Protein AF-A0A0F9JG04-F1 (afdb_monomer)

Radius of gyration: 13.42 Å; Cα contacts (8 Å, |Δi|>4): 116; chains: 1; bounding box: 28×27×39 Å

Structure (mmCIF, N/CA/C/O backbone):
data_AF-A0A0F9JG04-F1
#
_entry.id   AF-A0A0F9JG04-F1
#
loop_
_atom_site.group_PDB
_atom_site.id
_atom_site.type_symbol
_atom_site.label_atom_id
_atom_site.label_alt_id
_atom_site.label_comp_id
_atom_site.label_asym_id
_atom_site.label_entity_id
_atom_site.label_seq_id
_atom_site.pdbx_PDB_ins_code
_atom_site.Cartn_x
_atom_site.Cartn_y
_atom_site.Cartn_z
_atom_site.occupancy
_atom_site.B_iso_or_equiv
_atom_site.auth_seq_id
_atom_site.auth_comp_id
_atom_site.auth_asym_id
_atom_site.auth_atom_id
_atom_site.pdbx_PDB_model_num
ATOM 1 N N . MET A 1 1 ? -1.079 14.651 13.541 1.00 60.00 1 MET A N 1
ATOM 2 C CA . MET A 1 1 ? -1.497 13.424 12.837 1.00 60.00 1 MET A CA 1
ATOM 3 C C . MET A 1 1 ? -2.865 13.043 13.368 1.00 60.00 1 MET A C 1
ATOM 5 O O . MET A 1 1 ? -2.949 12.715 14.549 1.00 60.00 1 MET A O 1
ATOM 9 N N . ASN A 1 2 ? -3.902 13.223 12.545 1.00 76.94 2 ASN A N 1
ATOM 10 C CA . ASN A 1 2 ? -5.308 13.008 12.905 1.00 76.94 2 ASN A CA 1
ATOM 11 C C . ASN A 1 2 ? -5.533 11.543 13.316 1.00 76.94 2 ASN A C 1
ATOM 13 O O . ASN A 1 2 ? -4.937 10.654 12.705 1.00 76.94 2 ASN A O 1
ATOM 17 N N . ASP A 1 3 ? -6.343 11.278 14.342 1.00 80.94 3 ASP A N 1
ATOM 18 C CA . ASP A 1 3 ? -6.574 9.898 14.797 1.00 80.94 3 ASP A CA 1
ATOM 19 C C . ASP A 1 3 ? -7.298 9.066 13.724 1.00 80.94 3 ASP A C 1
ATOM 21 O O . ASP A 1 3 ? -6.898 7.933 13.474 1.00 80.94 3 ASP A O 1
ATOM 25 N N . GLU A 1 4 ? -8.192 9.680 12.947 1.00 82.25 4 GLU A N 1
ATOM 26 C CA . GLU A 1 4 ? -8.836 9.059 11.778 1.00 82.25 4 GLU A CA 1
ATOM 27 C C . GLU A 1 4 ? -7.831 8.642 10.687 1.00 82.25 4 GLU A C 1
ATOM 29 O O . GLU A 1 4 ? -7.946 7.570 10.094 1.00 82.25 4 GLU A O 1
ATOM 34 N N . LEU A 1 5 ? -6.790 9.453 10.452 1.00 83.56 5 LEU A N 1
ATOM 35 C CA . LEU A 1 5 ? -5.725 9.120 9.501 1.00 83.56 5 LEU A CA 1
ATOM 36 C C . LEU A 1 5 ? -4.888 7.938 10.002 1.00 83.56 5 LEU A C 1
ATOM 38 O O . LEU A 1 5 ? -4.532 7.059 9.219 1.00 83.56 5 LEU A O 1
ATOM 42 N N . LYS A 1 6 ? -4.595 7.877 11.307 1.00 84.75 6 LYS A N 1
ATOM 43 C CA . LYS A 1 6 ? -3.898 6.724 11.895 1.00 84.75 6 LYS A CA 1
ATOM 44 C C . LYS A 1 6 ? -4.721 5.450 11.753 1.00 84.75 6 LYS A C 1
ATOM 46 O O . LYS A 1 6 ? -4.155 4.419 11.406 1.00 84.75 6 LYS A O 1
ATOM 51 N N . GLU A 1 7 ? -6.027 5.520 11.999 1.00 85.19 7 GLU A N 1
ATOM 52 C CA . GLU A 1 7 ? -6.930 4.379 11.836 1.00 85.19 7 GLU A CA 1
ATOM 53 C C . GLU A 1 7 ? -6.974 3.912 10.379 1.00 85.19 7 GLU A C 1
ATOM 55 O O . GLU A 1 7 ? -6.788 2.726 10.114 1.00 85.19 7 GLU A O 1
ATOM 60 N N . ALA A 1 8 ? -7.103 4.836 9.422 1.00 84.12 8 ALA A N 1
ATOM 61 C CA . ALA A 1 8 ? -7.088 4.512 7.997 1.00 84.12 8 ALA A CA 1
ATOM 62 C C . ALA A 1 8 ? -5.749 3.891 7.550 1.00 84.12 8 ALA A C 1
ATOM 64 O O . ALA A 1 8 ? -5.720 2.892 6.822 1.00 84.12 8 ALA A O 1
ATOM 65 N N . LEU A 1 9 ? -4.617 4.430 8.017 1.00 86.00 9 LEU A N 1
ATOM 66 C CA . LEU A 1 9 ? -3.285 3.886 7.732 1.00 86.00 9 LEU A CA 1
ATOM 67 C C . LEU A 1 9 ? -3.014 2.544 8.439 1.00 86.00 9 LEU A C 1
ATOM 69 O O . LEU A 1 9 ? -2.196 1.754 7.959 1.00 86.00 9 LEU A O 1
ATOM 73 N N . ALA A 1 10 ? -3.720 2.241 9.528 1.00 87.25 10 ALA A N 1
ATOM 74 C CA . ALA A 1 10 ? -3.627 0.956 10.215 1.00 87.25 10 ALA A CA 1
ATOM 75 C C . ALA A 1 10 ? -4.390 -0.174 9.500 1.00 87.25 10 ALA A C 1
ATOM 77 O O . ALA A 1 10 ? -4.151 -1.343 9.802 1.00 87.25 10 ALA A O 1
ATOM 78 N N . ILE A 1 11 ? -5.272 0.136 8.539 1.00 85.56 11 ILE A N 1
ATOM 79 C CA . ILE A 1 11 ? -6.001 -0.886 7.775 1.00 85.56 11 ILE A CA 1
ATOM 80 C C . ILE A 1 11 ? -5.006 -1.706 6.923 1.00 85.56 11 ILE A C 1
ATOM 82 O O . ILE A 1 11 ? -4.296 -1.133 6.086 1.00 85.56 11 ILE A O 1
ATOM 86 N N . PRO A 1 12 ? -4.941 -3.042 7.097 1.00 87.00 12 PRO A N 1
ATOM 87 C CA . PRO A 1 12 ? -3.971 -3.901 6.425 1.00 87.00 12 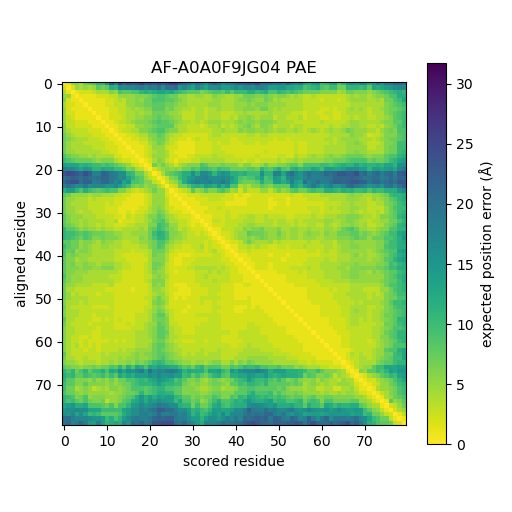PRO A CA 1
ATOM 88 C C . PRO A 1 12 ? -4.454 -4.303 5.023 1.00 87.00 12 PRO A C 1
ATOM 90 O O . PRO A 1 12 ? -4.803 -5.456 4.780 1.00 87.00 12 PRO A O 1
ATOM 93 N N . TYR A 1 13 ? -4.492 -3.345 4.097 1.00 87.50 13 TYR A N 1
ATOM 94 C CA . TYR A 1 13 ? -4.853 -3.610 2.702 1.00 87.50 13 TYR A CA 1
ATOM 95 C C . TYR A 1 13 ? -3.891 -4.585 2.024 1.00 87.50 13 TYR A C 1
ATOM 97 O O . TYR A 1 13 ? -2.669 -4.489 2.182 1.00 87.50 13 TYR A O 1
ATOM 105 N N . SER A 1 14 ? -4.438 -5.480 1.203 1.00 89.69 14 SER A N 1
ATOM 106 C CA . SER A 1 14 ? -3.634 -6.377 0.383 1.00 89.69 14 SER A CA 1
ATOM 107 C C . SER A 1 14 ? -3.055 -5.596 -0.789 1.00 89.69 14 SER A C 1
ATOM 109 O O . SER A 1 14 ? -3.790 -5.086 -1.637 1.00 89.69 14 SER A O 1
ATOM 111 N N . ILE A 1 15 ? -1.729 -5.531 -0.876 1.00 91.38 15 ILE A N 1
ATOM 112 C CA . ILE A 1 15 ? -1.070 -4.915 -2.025 1.00 91.38 15 ILE A CA 1
ATOM 113 C C . ILE A 1 15 ? -0.905 -5.949 -3.129 1.00 91.38 15 ILE A C 1
ATOM 115 O O . ILE A 1 15 ? -0.289 -6.997 -2.930 1.00 91.38 15 ILE A O 1
ATOM 119 N N . GLN A 1 16 ? -1.434 -5.634 -4.306 1.00 92.25 16 GLN A N 1
ATOM 120 C CA . GLN A 1 16 ? -1.197 -6.400 -5.517 1.00 92.25 16 GLN A CA 1
ATOM 121 C C . GLN A 1 16 ? -0.2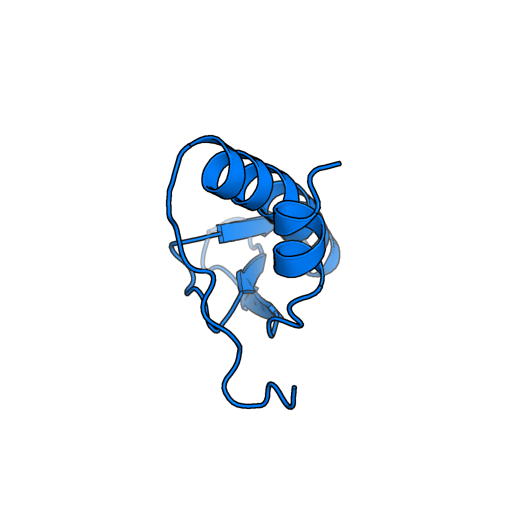42 -5.621 -6.415 1.00 92.25 16 GLN A C 1
ATOM 123 O O . GLN A 1 16 ? -0.469 -4.445 -6.686 1.00 92.25 16 GLN A O 1
ATOM 128 N N . ILE A 1 17 ? 0.810 -6.292 -6.889 1.00 93.31 17 ILE A N 1
ATOM 129 C CA . ILE A 1 17 ? 1.734 -5.740 -7.881 1.00 93.31 17 ILE A CA 1
ATOM 130 C C . ILE A 1 17 ? 1.569 -6.520 -9.177 1.00 93.31 17 ILE A C 1
ATOM 132 O O . ILE A 1 17 ? 1.438 -7.745 -9.169 1.00 93.31 17 ILE A O 1
ATOM 136 N N . SER A 1 18 ? 1.506 -5.824 -10.303 1.00 90.81 18 SER A N 1
ATOM 137 C CA . SER A 1 18 ? 1.340 -6.441 -11.617 1.00 90.81 18 SER A CA 1
ATOM 138 C C . SER A 1 18 ? 2.241 -5.759 -12.647 1.00 90.81 18 SER A C 1
ATOM 140 O O . SER A 1 18 ? 2.495 -4.563 -12.532 1.00 90.81 18 SER A O 1
ATOM 142 N N . PRO A 1 19 ? 2.767 -6.497 -13.636 1.00 90.56 19 PRO A N 1
ATOM 143 C CA . PRO A 1 19 ? 3.523 -5.888 -14.719 1.00 90.56 19 PRO A CA 1
ATOM 144 C C . PRO A 1 19 ? 2.585 -5.086 -15.625 1.00 90.56 19 PRO A C 1
ATOM 146 O O . PRO A 1 19 ? 1.480 -5.540 -15.946 1.00 90.56 19 PRO A O 1
ATOM 149 N N . VAL A 1 20 ? 3.031 -3.912 -16.058 1.00 85.75 20 VAL A N 1
ATOM 150 C CA . VAL A 1 20 ? 2.318 -3.077 -17.029 1.00 85.75 20 VAL A CA 1
ATOM 151 C C . VAL A 1 20 ? 2.845 -3.412 -18.424 1.00 85.75 20 VAL A C 1
ATOM 153 O O . VAL A 1 20 ? 4.045 -3.580 -18.622 1.00 85.75 20 VAL A O 1
ATOM 156 N N . ARG A 1 21 ? 1.949 -3.563 -19.405 1.00 71.12 21 ARG A N 1
ATOM 157 C CA . ARG A 1 21 ? 2.318 -3.842 -20.806 1.00 71.12 21 ARG A CA 1
ATOM 158 C C . ARG A 1 21 ? 2.681 -2.555 -21.560 1.00 71.12 21 ARG A C 1
ATOM 160 O O . ARG A 1 21 ? 2.159 -2.335 -22.649 1.00 71.12 21 ARG A O 1
ATOM 167 N N . GLU A 1 22 ? 3.498 -1.690 -20.973 1.00 66.00 22 GLU A N 1
ATOM 168 C CA . GLU A 1 22 ? 4.040 -0.529 -21.693 1.00 66.00 22 GLU A CA 1
ATOM 169 C C . GLU A 1 22 ? 5.368 -0.892 -22.373 1.00 66.00 22 GLU A C 1
ATOM 171 O O . GLU A 1 22 ? 6.034 -1.847 -21.967 1.00 66.00 22 GLU A O 1
ATOM 176 N N . GLU A 1 23 ? 5.710 -0.180 -23.452 1.00 58.12 23 GLU A N 1
ATOM 177 C CA . GLU A 1 23 ? 6.880 -0.466 -24.304 1.00 58.12 23 GLU A CA 1
ATOM 178 C C . GLU A 1 23 ? 8.217 -0.433 -23.540 1.00 58.12 23 GLU A C 1
ATOM 180 O O . GLU A 1 23 ? 9.142 -1.149 -23.920 1.00 58.12 23 GLU A O 1
ATOM 185 N N . ASP A 1 24 ? 8.291 0.309 -22.434 1.00 59.84 24 ASP A N 1
ATOM 186 C CA . ASP A 1 24 ? 9.482 0.441 -21.585 1.00 59.84 24 ASP A CA 1
ATOM 187 C C . ASP A 1 24 ? 9.562 -0.597 -20.444 1.00 59.84 24 ASP A C 1
ATOM 189 O O . ASP A 1 24 ? 10.567 -0.685 -19.739 1.00 59.84 24 ASP A O 1
ATOM 193 N N . GLY A 1 25 ? 8.543 -1.452 -20.288 1.00 66.31 25 GLY A N 1
ATOM 194 C CA . GLY A 1 25 ? 8.395 -2.279 -19.090 1.00 66.31 25 GLY A CA 1
ATOM 195 C C . GLY A 1 25 ? 7.972 -1.448 -17.873 1.00 66.31 25 GLY A C 1
ATOM 196 O O . GLY A 1 25 ? 7.926 -0.225 -17.910 1.00 66.31 25 GLY A O 1
ATOM 197 N N . GLY A 1 26 ? 7.564 -2.118 -16.797 1.00 85.88 26 GLY A N 1
ATOM 198 C CA . GLY A 1 26 ? 7.163 -1.438 -15.567 1.00 85.88 26 GLY A CA 1
ATOM 199 C C . GLY A 1 26 ? 6.233 -2.272 -14.701 1.00 85.88 26 GLY A C 1
ATOM 200 O O . GLY A 1 26 ? 5.678 -3.293 -15.123 1.00 85.88 26 GLY A O 1
ATOM 201 N N . PHE A 1 27 ? 6.047 -1.815 -13.471 1.00 92.12 27 PHE A N 1
ATOM 202 C CA . PHE A 1 27 ? 5.185 -2.418 -12.472 1.00 92.12 27 PHE A CA 1
ATOM 203 C C . PHE A 1 27 ? 4.223 -1.386 -11.915 1.00 92.12 27 PHE A C 1
ATOM 205 O O . PHE A 1 27 ? 4.557 -0.221 -11.717 1.00 92.12 27 PHE A O 1
ATOM 212 N N . VAL A 1 28 ? 3.027 -1.858 -11.603 1.00 91.94 28 VAL A N 1
ATOM 213 C CA . VAL A 1 28 ? 2.011 -1.098 -10.891 1.00 91.94 28 VAL A CA 1
ATOM 214 C C . VAL A 1 28 ? 1.652 -1.830 -9.611 1.00 91.94 28 VAL A C 1
ATOM 216 O O . VAL A 1 28 ? 1.381 -3.032 -9.624 1.00 91.94 28 VAL A O 1
ATOM 219 N N . ALA A 1 29 ? 1.654 -1.113 -8.500 1.00 93.75 29 ALA A N 1
ATOM 220 C CA . ALA A 1 29 ? 1.197 -1.588 -7.210 1.00 93.75 29 ALA A CA 1
ATOM 221 C C . ALA A 1 29 ? -0.106 -0.874 -6.854 1.00 93.75 29 ALA A C 1
ATOM 223 O O . ALA A 1 29 ? -0.203 0.341 -6.999 1.00 93.75 29 ALA A O 1
ATOM 224 N N . PHE A 1 30 ? -1.102 -1.601 -6.362 1.00 92.44 30 PHE A N 1
ATOM 225 C CA . PHE A 1 30 ? -2.369 -1.021 -5.916 1.00 92.44 30 PHE A CA 1
ATOM 226 C C . PHE A 1 30 ? -2.955 -1.801 -4.737 1.00 92.44 30 PHE A C 1
ATOM 228 O O . PHE A 1 30 ? -2.627 -2.969 -4.511 1.00 92.44 30 PHE A O 1
ATOM 235 N N . MET A 1 31 ? -3.834 -1.146 -3.977 1.00 91.38 31 MET A N 1
ATOM 236 C CA . MET A 1 31 ? -4.583 -1.771 -2.882 1.00 91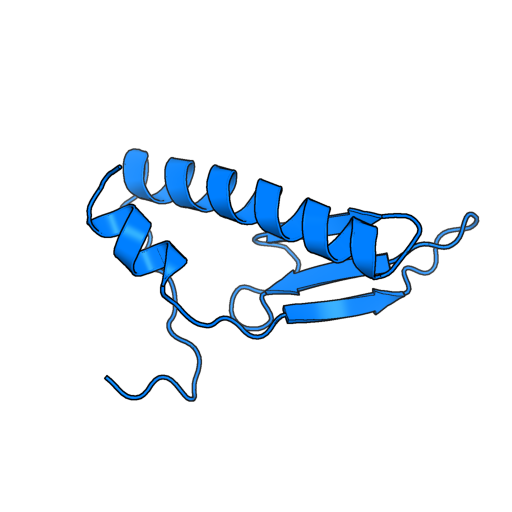.38 31 MET A CA 1
ATOM 237 C C . MET A 1 31 ? -5.777 -2.536 -3.458 1.00 91.38 31 MET A C 1
ATOM 239 O O . MET A 1 31 ? -6.678 -1.939 -4.050 1.00 91.38 31 MET A O 1
ATOM 243 N N . LYS A 1 32 ? -5.785 -3.863 -3.310 1.00 88.00 32 LYS A N 1
ATOM 244 C CA . LYS A 1 32 ? -6.748 -4.758 -3.969 1.00 88.00 32 LYS A CA 1
ATOM 245 C C . LYS A 1 32 ? -8.195 -4.430 -3.605 1.00 88.00 32 LYS A C 1
ATOM 247 O O . LYS A 1 32 ? -9.063 -4.465 -4.470 1.00 88.00 32 LYS A O 1
ATOM 252 N N . GLU A 1 33 ? -8.439 -4.106 -2.343 1.00 87.00 33 GLU A N 1
ATOM 253 C CA . GLU A 1 33 ? -9.776 -3.857 -1.805 1.00 87.00 33 GLU A CA 1
ATOM 254 C C . GLU A 1 33 ? -10.327 -2.478 -2.193 1.00 87.00 33 GLU A C 1
ATOM 256 O O . GLU A 1 33 ? -11.539 -2.293 -2.253 1.00 87.00 33 GLU A O 1
ATOM 261 N N . LEU A 1 34 ? -9.446 -1.526 -2.508 1.00 84.25 34 LEU A N 1
ATOM 262 C CA . LEU A 1 34 ? -9.814 -0.192 -3.000 1.00 84.25 34 LEU A CA 1
ATOM 263 C C . LEU A 1 34 ? -9.898 -0.139 -4.530 1.00 84.25 34 LEU A C 1
ATOM 265 O O . LEU A 1 34 ? -10.567 0.722 -5.097 1.00 84.25 34 LEU A O 1
ATOM 269 N N . GLY A 1 35 ? -9.240 -1.086 -5.195 1.00 81.94 35 GLY A N 1
ATOM 270 C CA . GLY A 1 35 ? -9.154 -1.166 -6.640 1.00 81.94 35 GLY A CA 1
ATOM 271 C C . GLY A 1 35 ? -8.044 -0.289 -7.219 1.00 81.94 35 GLY A C 1
ATOM 272 O O . GLY A 1 35 ? -7.601 0.698 -6.634 1.00 81.94 35 GLY A O 1
ATOM 273 N N . TRP A 1 36 ? -7.614 -0.660 -8.426 1.00 78.69 36 TRP A N 1
ATOM 274 C CA . TRP A 1 36 ? -6.535 0.006 -9.161 1.00 78.69 36 TRP A CA 1
ATOM 275 C C . TRP A 1 36 ? -6.745 1.517 -9.299 1.00 78.69 36 TRP A C 1
ATOM 277 O O . TRP A 1 36 ? -5.804 2.289 -9.170 1.00 78.69 36 TRP A O 1
ATOM 287 N N . THR A 1 37 ? -7.970 1.955 -9.597 1.00 81.19 37 THR A N 1
ATOM 288 C CA . THR A 1 37 ? -8.271 3.357 -9.936 1.00 81.19 37 THR A CA 1
ATOM 289 C C . THR A 1 37 ? -8.277 4.289 -8.733 1.00 81.19 37 THR A C 1
ATOM 291 O O . THR A 1 37 ? -8.357 5.499 -8.914 1.00 81.19 37 THR A O 1
ATOM 294 N N . PHE A 1 38 ? -8.260 3.739 -7.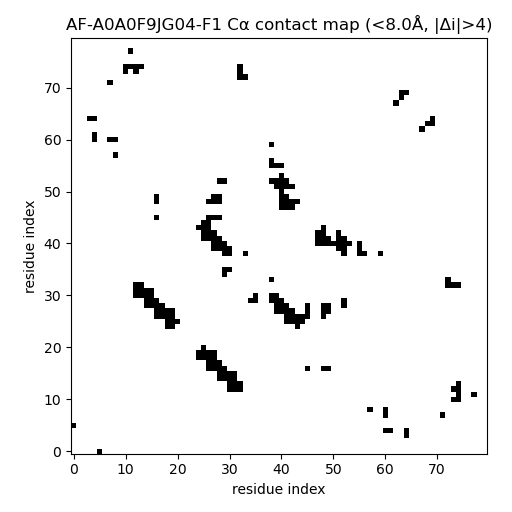520 1.00 85.19 38 PHE A N 1
ATOM 295 C CA . PHE A 1 38 ? -8.345 4.529 -6.302 1.00 85.19 38 PHE A CA 1
ATOM 296 C C . PHE A 1 38 ? -6.981 5.084 -5.899 1.00 85.19 38 PHE A C 1
ATOM 298 O O . PHE A 1 38 ? -6.817 6.285 -5.716 1.00 85.19 38 PHE A O 1
ATOM 305 N N . CYS A 1 39 ? -5.999 4.196 -5.755 1.00 87.31 39 CYS A N 1
ATOM 306 C CA . CYS A 1 39 ? -4.641 4.549 -5.379 1.00 87.31 39 CYS A CA 1
ATOM 307 C C . CYS A 1 39 ? -3.690 3.488 -5.931 1.00 87.31 39 CYS A C 1
ATOM 309 O O . CYS A 1 39 ? -3.794 2.300 -5.602 1.00 87.31 39 CYS A O 1
ATOM 311 N N . SER A 1 40 ? -2.774 3.940 -6.781 1.00 90.62 40 SER A N 1
ATOM 312 C CA . SER A 1 40 ? -1.795 3.105 -7.461 1.00 90.62 40 SER A CA 1
ATOM 313 C C . SER A 1 40 ? -0.436 3.792 -7.471 1.00 90.62 40 SER A C 1
ATOM 315 O O . SER A 1 40 ? -0.362 4.993 -7.715 1.00 90.62 40 SER A O 1
ATOM 317 N N . GLY A 1 41 ? 0.626 3.022 -7.265 1.00 91.88 41 GLY A N 1
ATOM 318 C CA . GLY A 1 41 ? 2.004 3.436 -7.500 1.00 91.88 41 GLY A CA 1
ATOM 319 C C . GLY A 1 41 ? 2.565 2.738 -8.728 1.00 91.88 41 GLY A C 1
ATOM 320 O O . GLY A 1 41 ? 2.270 1.567 -8.957 1.00 91.88 41 GLY A O 1
ATOM 321 N N . VAL A 1 42 ? 3.377 3.442 -9.506 1.00 91.19 42 VAL A N 1
ATOM 322 C CA . VAL A 1 42 ? 4.080 2.897 -10.676 1.00 91.19 42 VAL A CA 1
ATOM 323 C C . VAL A 1 42 ? 5.588 3.005 -10.486 1.00 91.19 42 VAL A C 1
ATOM 325 O O . VAL A 1 42 ? 6.051 3.872 -9.743 1.00 91.19 42 VAL A O 1
ATOM 328 N N . GLY A 1 43 ? 6.341 2.120 -11.132 1.00 91.69 43 GLY A N 1
ATOM 329 C CA . GLY A 1 43 ? 7.803 2.148 -11.138 1.00 91.69 43 GLY A CA 1
ATOM 330 C C . GLY A 1 43 ? 8.406 1.100 -12.067 1.00 91.69 43 GLY A C 1
ATOM 331 O O . GLY A 1 43 ? 7.709 0.184 -12.505 1.00 91.69 43 GLY A O 1
ATOM 332 N N . ASP A 1 44 ? 9.706 1.195 -12.330 1.00 90.75 44 ASP A N 1
ATOM 333 C CA . ASP A 1 44 ? 10.427 0.282 -13.227 1.00 90.75 44 ASP A CA 1
ATOM 334 C C . ASP A 1 44 ? 10.715 -1.074 -12.563 1.00 90.75 44 ASP A C 1
ATOM 336 O O . ASP A 1 44 ? 11.012 -2.075 -13.217 1.00 90.75 44 ASP A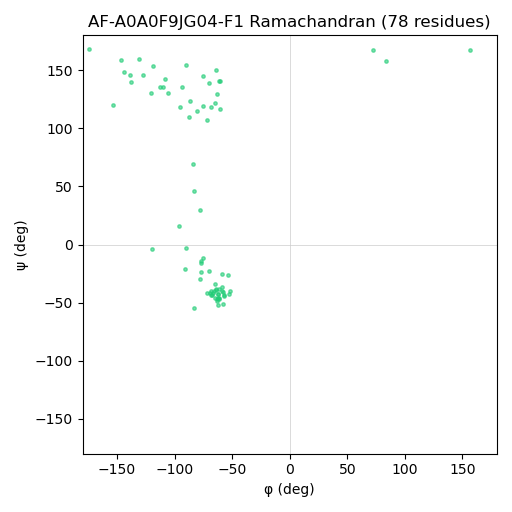 O 1
ATOM 340 N N . SER A 1 45 ? 10.599 -1.135 -11.234 1.00 91.44 45 SER A N 1
ATOM 341 C CA . SER A 1 45 ? 10.783 -2.338 -10.416 1.00 91.44 45 SER A CA 1
ATOM 342 C C . SER A 1 45 ? 9.635 -2.545 -9.426 1.00 91.44 45 SER A C 1
ATOM 344 O O . SER A 1 45 ? 8.948 -1.599 -9.040 1.00 91.44 45 SER A O 1
ATOM 346 N N . TYR A 1 46 ? 9.464 -3.784 -8.940 1.00 91.69 46 TYR A N 1
ATOM 347 C CA . TYR A 1 46 ? 8.491 -4.108 -7.885 1.00 91.69 46 TYR A CA 1
ATOM 348 C C . TYR A 1 46 ? 8.632 -3.196 -6.654 1.00 91.69 46 TYR A C 1
ATOM 350 O O . TYR A 1 46 ? 7.632 -2.771 -6.077 1.00 91.69 46 TYR A O 1
ATOM 358 N N . GLU A 1 47 ? 9.871 -2.891 -6.256 1.00 92.50 47 GLU A N 1
ATOM 359 C CA . GLU A 1 47 ? 10.166 -2.036 -5.103 1.00 92.50 47 GLU A CA 1
ATOM 360 C C . GLU A 1 47 ? 9.768 -0.578 -5.339 1.00 92.50 47 GLU A C 1
ATOM 362 O O . GLU A 1 47 ? 9.146 0.019 -4.463 1.00 92.50 47 GLU A O 1
ATOM 367 N N . GLU A 1 48 ? 10.061 -0.014 -6.514 1.00 92.25 48 GLU A N 1
ATOM 368 C CA . GLU A 1 48 ? 9.650 1.356 -6.842 1.00 92.25 48 GLU A CA 1
ATOM 369 C C . GLU A 1 48 ? 8.134 1.489 -6.881 1.00 92.25 48 GLU A C 1
ATOM 371 O O . GLU A 1 48 ? 7.592 2.392 -6.248 1.00 92.25 48 GLU A O 1
ATOM 376 N N . ALA A 1 49 ? 7.439 0.559 -7.543 1.00 93.12 49 ALA A N 1
ATOM 377 C CA . ALA A 1 49 ? 5.981 0.572 -7.593 1.00 93.12 49 ALA A CA 1
ATOM 378 C C . ALA A 1 49 ? 5.377 0.522 -6.180 1.00 93.12 49 ALA A C 1
ATOM 380 O O . ALA A 1 49 ? 4.441 1.260 -5.866 1.00 93.12 49 ALA A O 1
ATOM 381 N N . PHE A 1 50 ? 5.948 -0.298 -5.293 1.00 92.94 50 PHE A N 1
ATOM 382 C CA . PHE A 1 50 ? 5.514 -0.398 -3.902 1.00 92.94 50 PHE A CA 1
ATOM 383 C C . PHE A 1 50 ? 5.787 0.872 -3.082 1.00 92.94 50 PHE A C 1
ATOM 385 O O . PHE A 1 50 ? 4.922 1.300 -2.317 1.00 92.94 5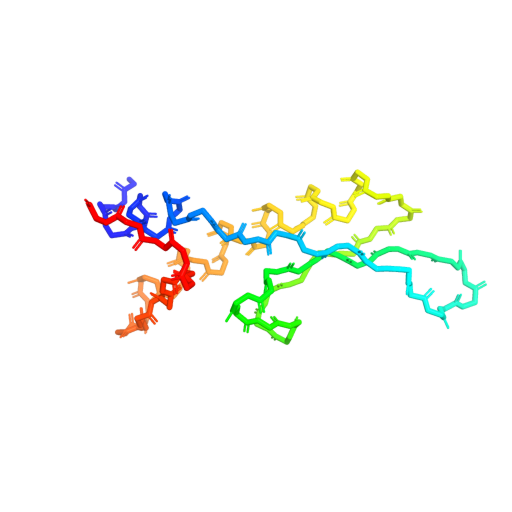0 PHE A O 1
ATOM 392 N N . GLN A 1 51 ? 6.964 1.488 -3.221 1.00 93.31 51 GLN A N 1
ATOM 393 C CA . GLN A 1 51 ? 7.287 2.740 -2.523 1.00 93.31 51 GLN A CA 1
ATOM 394 C C . GLN A 1 51 ? 6.431 3.902 -3.030 1.00 93.31 51 GLN A C 1
ATOM 396 O O . GLN A 1 51 ? 5.889 4.663 -2.232 1.00 93.31 51 GLN A O 1
ATOM 401 N N . SER A 1 52 ? 6.240 3.979 -4.345 1.00 93.19 52 SER A N 1
ATOM 402 C CA . SER A 1 52 ? 5.348 4.937 -4.996 1.00 93.19 52 SER A CA 1
ATOM 403 C C . SER A 1 52 ? 3.916 4.799 -4.465 1.00 93.19 52 SER A C 1
ATOM 405 O O . SER A 1 52 ? 3.298 5.789 -4.076 1.00 93.19 52 SER A O 1
ATOM 407 N N . LEU A 1 53 ? 3.422 3.563 -4.304 1.00 93.88 53 LEU A N 1
ATOM 408 C CA . LEU A 1 53 ? 2.108 3.310 -3.709 1.00 93.88 53 LEU A CA 1
ATOM 409 C C . LEU A 1 53 ? 2.035 3.754 -2.245 1.00 93.88 53 LEU A C 1
ATOM 411 O O . LEU A 1 53 ? 1.000 4.260 -1.825 1.00 93.88 53 LEU A O 1
ATOM 415 N N . LYS A 1 54 ? 3.093 3.558 -1.449 1.00 91.44 54 LYS A N 1
ATOM 416 C CA . LYS A 1 54 ? 3.110 3.998 -0.045 1.00 91.44 54 LYS A CA 1
ATOM 417 C C . LYS A 1 54 ? 2.961 5.510 0.079 1.00 91.44 54 LYS A C 1
ATOM 419 O O . LYS A 1 54 ? 2.134 5.953 0.867 1.00 91.44 54 LYS A O 1
ATOM 424 N N . ILE A 1 55 ? 3.708 6.261 -0.727 1.00 92.12 55 ILE A N 1
ATOM 425 C CA . ILE A 1 55 ? 3.636 7.725 -0.753 1.00 92.12 55 ILE A CA 1
ATOM 426 C C . ILE A 1 55 ? 2.234 8.160 -1.187 1.00 92.12 55 ILE A C 1
ATOM 428 O O . ILE A 1 55 ? 1.553 8.874 -0.454 1.00 92.12 55 ILE A O 1
ATOM 432 N N . ALA A 1 56 ? 1.756 7.626 -2.317 1.00 91.12 56 ALA A N 1
ATOM 433 C CA . ALA A 1 56 ? 0.427 7.937 -2.835 1.00 91.12 56 ALA A CA 1
ATOM 434 C C . ALA A 1 56 ? -0.685 7.591 -1.830 1.00 91.12 56 ALA A C 1
ATOM 436 O O . ALA A 1 56 ? -1.674 8.312 -1.722 1.00 91.12 56 ALA A O 1
ATOM 437 N N . ARG A 1 57 ? -0.534 6.499 -1.072 1.00 91.12 57 ARG A N 1
ATOM 438 C CA . ARG A 1 57 ? -1.484 6.098 -0.031 1.00 91.12 57 ARG A CA 1
ATOM 439 C C . ARG A 1 57 ? -1.566 7.141 1.074 1.00 91.12 57 ARG A C 1
ATOM 441 O O . ARG A 1 57 ? -2.677 7.481 1.463 1.00 91.12 57 ARG A O 1
ATOM 448 N N . GLU A 1 58 ? -0.434 7.605 1.595 1.00 90.06 58 GLU A N 1
ATOM 449 C CA . GLU A 1 58 ? -0.419 8.598 2.673 1.00 90.06 58 GLU A CA 1
ATOM 450 C C . GLU A 1 58 ? -1.087 9.902 2.226 1.00 90.06 58 GLU A C 1
ATOM 452 O O . GLU A 1 58 ? -1.988 10.382 2.911 1.00 90.06 58 GLU A O 1
ATOM 457 N N . GLU A 1 59 ? -0.746 10.399 1.034 1.00 90.19 59 GLU A N 1
ATOM 458 C CA . GLU A 1 59 ? -1.314 11.635 0.482 1.00 90.19 59 GLU A CA 1
ATOM 459 C C . GLU A 1 59 ? -2.820 11.518 0.194 1.00 90.19 59 GLU A C 1
ATOM 461 O O . GLU A 1 59 ? -3.603 12.397 0.561 1.00 90.19 59 GLU A O 1
ATOM 466 N N . VAL A 1 60 ? -3.257 10.419 -0.435 1.00 88.62 60 VAL A N 1
ATOM 467 C CA . VAL A 1 60 ? -4.681 10.193 -0.740 1.00 88.62 60 VAL A CA 1
ATOM 468 C C . VAL A 1 60 ? -5.489 10.024 0.544 1.00 88.62 60 VAL A C 1
ATOM 470 O O . VAL A 1 60 ? -6.604 10.536 0.638 1.00 88.62 60 VAL A O 1
ATOM 473 N N . PHE A 1 61 ? -4.953 9.316 1.539 1.00 89.75 61 PHE A N 1
ATOM 474 C CA . PHE A 1 61 ? -5.672 9.066 2.784 1.00 89.75 61 PHE A CA 1
ATOM 475 C C . PHE A 1 61 ? -5.777 10.337 3.621 1.00 89.75 61 PHE A C 1
ATOM 477 O O . PHE A 1 61 ? -6.854 10.614 4.143 1.00 89.75 61 PHE A O 1
ATOM 484 N N . GLU A 1 62 ? -4.704 11.126 3.704 1.00 88.75 62 GLU A N 1
ATOM 485 C CA . GLU A 1 62 ? -4.729 12.440 4.348 1.00 88.75 62 GLU A CA 1
ATOM 486 C C . GLU A 1 62 ? -5.774 13.345 3.684 1.00 88.75 62 GLU A C 1
ATOM 488 O O . GLU A 1 62 ? -6.687 13.823 4.357 1.00 88.75 62 GLU A O 1
ATOM 493 N N . TYR A 1 63 ? -5.737 13.463 2.352 1.00 87.75 63 TYR A N 1
ATOM 494 C CA . TYR A 1 63 ? -6.706 14.260 1.600 1.00 87.75 63 TYR A CA 1
ATOM 495 C C . TYR A 1 63 ? -8.159 13.831 1.850 1.00 87.75 63 TYR A C 1
ATOM 497 O O . TYR A 1 63 ? -9.041 14.676 2.022 1.00 87.75 63 TYR A O 1
ATOM 505 N N . LEU A 1 64 ? -8.429 12.523 1.855 1.00 87.06 64 LEU A N 1
ATOM 506 C CA . LEU A 1 64 ? -9.778 11.994 2.046 1.00 87.06 64 LEU A CA 1
ATOM 507 C C . LEU A 1 64 ? -10.286 12.208 3.467 1.00 87.06 64 LEU A C 1
ATOM 509 O O . LEU A 1 64 ? -11.434 12.610 3.609 1.00 87.06 64 LEU A O 1
ATOM 513 N N . VAL A 1 65 ? -9.450 11.996 4.485 1.00 86.50 65 VAL A N 1
ATOM 514 C CA . VAL A 1 65 ? -9.815 12.255 5.887 1.00 86.50 65 VAL A CA 1
ATOM 515 C C . VAL A 1 65 ? -10.085 13.744 6.113 1.00 86.50 65 VAL A C 1
ATOM 517 O O . VAL A 1 65 ? -11.006 14.102 6.839 1.00 86.50 65 VAL A O 1
ATOM 520 N N . GLU A 1 66 ? -9.317 14.635 5.483 1.00 84.62 66 GLU A N 1
ATOM 521 C CA . GLU A 1 66 ? -9.493 16.079 5.666 1.00 84.62 66 GLU A CA 1
ATOM 522 C C . GLU A 1 66 ? -10.670 16.669 4.879 1.00 84.62 66 GLU A C 1
ATOM 524 O O . GLU A 1 66 ? -11.227 17.695 5.279 1.00 84.62 66 GLU A O 1
ATOM 529 N N . ARG A 1 67 ? -11.029 16.085 3.727 1.00 81.00 67 ARG A N 1
ATOM 530 C CA . ARG A 1 67 ? -11.989 16.693 2.785 1.00 81.00 67 ARG A CA 1
ATOM 531 C C . ARG A 1 67 ? -13.240 15.877 2.508 1.00 81.00 67 ARG A C 1
ATOM 533 O O . ARG A 1 67 ? -14.104 16.351 1.767 1.00 81.00 67 ARG A O 1
ATOM 540 N N . SER A 1 68 ? -13.355 14.671 3.048 1.00 72.88 68 SER A N 1
ATOM 541 C CA . SER A 1 68 ? -14.453 13.765 2.735 1.00 72.88 68 SER A CA 1
ATOM 542 C C . SER A 1 68 ? -14.894 12.958 3.952 1.00 72.88 68 SER A C 1
ATOM 544 O O . SER A 1 68 ? -14.087 12.541 4.768 1.00 72.88 68 SER A O 1
ATOM 546 N N . ASP A 1 69 ? -16.182 12.625 4.007 1.00 71.62 69 ASP A N 1
ATOM 547 C CA . ASP A 1 69 ? -16.735 11.602 4.911 1.00 71.62 69 ASP A CA 1
ATOM 548 C C . ASP A 1 69 ? -16.447 10.179 4.367 1.00 71.62 69 ASP A C 1
ATOM 550 O O . ASP A 1 69 ? -17.248 9.246 4.488 1.00 71.62 69 ASP A O 1
ATOM 554 N N . PHE A 1 70 ? -15.330 10.022 3.643 1.00 76.38 70 PHE A N 1
ATOM 555 C CA . PHE A 1 70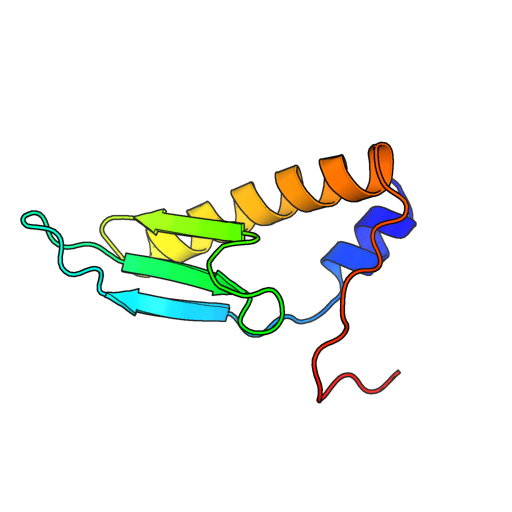 ? -15.013 8.801 2.919 1.00 76.38 70 PHE A CA 1
ATOM 556 C C . PHE A 1 70 ? -14.720 7.678 3.909 1.00 76.38 70 PHE A C 1
ATOM 558 O O . PHE A 1 70 ? -13.760 7.722 4.677 1.00 76.38 70 PHE A O 1
ATOM 565 N N . LYS A 1 71 ? -15.538 6.627 3.860 1.00 77.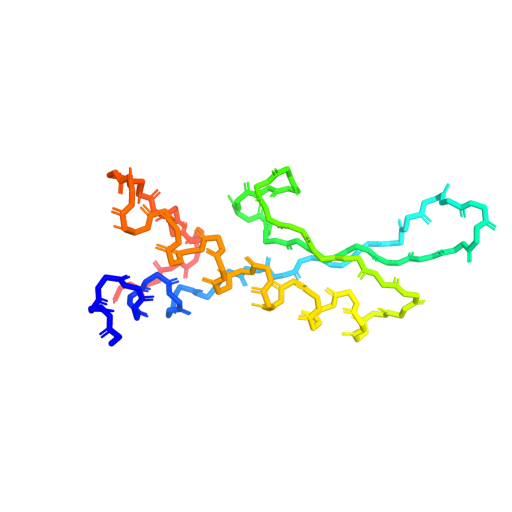88 71 LYS A N 1
ATOM 566 C CA . LYS A 1 71 ? -15.335 5.435 4.679 1.00 77.88 71 LYS A CA 1
ATOM 567 C C . LYS A 1 71 ? -14.416 4.470 3.958 1.00 77.88 71 LYS A C 1
ATOM 569 O O . LYS A 1 71 ? -14.805 3.846 2.974 1.00 77.88 71 LYS A O 1
ATOM 574 N N . PHE A 1 72 ? -13.212 4.333 4.492 1.00 81.00 72 PHE A N 1
ATOM 575 C CA . PHE A 1 72 ? -12.233 3.364 4.033 1.00 81.00 72 PHE A CA 1
ATOM 576 C C . PHE A 1 72 ? -12.777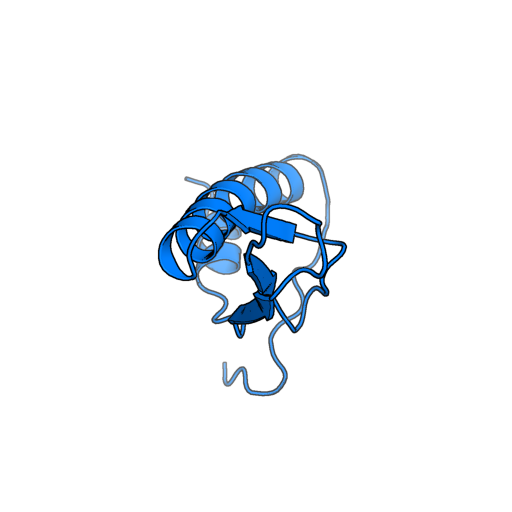 1.932 4.189 1.00 81.00 72 PHE A C 1
ATOM 578 O O . PHE A 1 72 ? -13.056 1.513 5.318 1.00 81.00 72 PHE A O 1
ATOM 585 N N . PRO A 1 73 ? -12.975 1.179 3.090 1.00 78.69 73 PRO A N 1
ATOM 586 C CA . PRO A 1 73 ? -13.436 -0.199 3.170 1.00 78.69 73 PRO A CA 1
ATOM 587 C C . PRO A 1 73 ? -12.403 -1.058 3.897 1.00 78.69 73 PRO A C 1
ATOM 589 O O . PRO A 1 73 ? -11.224 -1.056 3.567 1.00 78.69 73 PRO A O 1
ATOM 592 N N . LYS A 1 74 ? -12.846 -1.821 4.891 1.00 78.06 74 LYS A N 1
ATOM 593 C CA . LYS A 1 74 ? -11.989 -2.801 5.560 1.00 78.06 74 LYS A CA 1
ATOM 594 C C . LYS A 1 74 ? -11.813 -4.028 4.647 1.00 78.06 74 LYS A C 1
ATOM 596 O O . LYS A 1 74 ? -12.760 -4.384 3.945 1.00 78.06 74 LYS A O 1
ATOM 601 N N . PRO A 1 75 ? -10.641 -4.684 4.642 1.00 76.31 75 PRO A N 1
ATOM 602 C CA . PRO A 1 75 ? -10.455 -5.917 3.889 1.00 76.31 75 PRO A CA 1
ATOM 603 C C . PRO A 1 75 ? -11.347 -7.045 4.424 1.00 76.31 75 PRO A C 1
ATOM 605 O O . PRO A 1 75 ? -11.622 -7.092 5.619 1.00 76.31 75 PRO A O 1
ATOM 608 N N . ASP A 1 76 ? -11.764 -7.982 3.563 1.00 66.50 76 ASP A N 1
ATOM 609 C CA . ASP A 1 76 ? -12.665 -9.099 3.923 1.00 66.50 76 ASP A CA 1
ATOM 610 C C . ASP A 1 76 ? -12.182 -9.936 5.126 1.00 66.50 76 ASP A C 1
ATOM 612 O O . ASP A 1 76 ? -12.989 -10.522 5.842 1.00 66.50 76 ASP A O 1
ATOM 616 N N . ASN A 1 77 ? -10.868 -9.972 5.375 1.00 62.00 77 ASN A N 1
ATOM 617 C CA . ASN A 1 77 ? -10.251 -10.691 6.496 1.00 62.00 77 ASN A CA 1
ATOM 618 C C . ASN A 1 77 ? -9.967 -9.801 7.723 1.00 62.00 77 ASN A C 1
ATOM 620 O O . ASN A 1 77 ? -9.166 -10.180 8.579 1.00 62.00 77 ASN A O 1
ATOM 624 N N . TYR A 1 78 ? -10.556 -8.607 7.809 1.00 54.19 78 TYR A N 1
ATOM 625 C CA . TYR A 1 78 ? -10.372 -7.718 8.954 1.00 54.19 78 TYR A CA 1
ATOM 626 C C . TYR A 1 78 ? -11.118 -8.264 10.178 1.00 54.19 78 TYR A C 1
ATOM 628 O O . TYR A 1 78 ? -12.346 -8.222 10.237 1.00 54.19 78 TYR A O 1
ATOM 636 N N . ILE A 1 79 ? -10.370 -8.785 11.151 1.00 53.62 79 ILE A N 1
ATOM 637 C CA . ILE A 1 79 ? -10.891 -9.171 12.466 1.00 53.62 79 ILE A CA 1
ATOM 638 C C . ILE A 1 79 ? -10.643 -7.983 13.401 1.00 53.62 79 ILE A C 1
ATOM 640 O O . ILE A 1 79 ? -9.491 -7.581 13.564 1.00 53.62 79 ILE A O 1
ATOM 644 N N . GLU A 1 80 ? -11.726 -7.406 13.929 1.00 54.12 80 GLU A N 1
ATOM 645 C CA . GLU A 1 80 ? -11.712 -6.271 14.873 1.00 54.12 80 GLU A CA 1
ATOM 646 C C . GLU A 1 80 ? -11.078 -6.610 16.227 1.00 54.12 80 GLU A C 1
ATOM 648 O O . GLU A 1 80 ? -11.267 -7.751 16.714 1.00 54.12 80 GLU A O 1
#

Solvent-accessible surface area (backbone atoms only — not comparable to full-atom values): 4745 Å² total; per-residue (Å²): 133,57,69,69,45,52,54,61,68,64,54,83,66,54,75,45,74,45,77,45,95,50,100,84,58,30,21,36,17,23,34,59,86,70,30,65,90,71,46,57,9,59,27,83,38,71,65,44,3,46,51,38,24,52,55,47,46,54,56,52,44,49,51,36,63,76,73,42,94,70,76,81,81,74,48,96,83,68,79,131

Sequence (80 aa):
MNDELKEALAIPYSIQISPVREEDGGFVAFMKELGWTFCSGVGDSYEEAFQSLKIAREEVFEYLVERSDFKFPKPDNYIE

InterPro domains:
  IPR035069 Antitoxin HicB/UPF0150 [SSF143100] (12-69)

Organism: NCBI:txid412755

Nearest PDB structures (foldseek):
  9asq-assembly1_B  TM=5.957E-01  e=2.874E-01  Homo sapiens
  9asm-assembly1_B  TM=5.377E-01  e=1.252E-01  Homo sapiens
  9asn-assembly1_B  TM=5.594E-01  e=3.711E-01  Homo sapiens
  7nql-assembly1_Bh  TM=4.412E-01  e=2.529E-01  Sus scrofa
  7qh7-assembly1_c  TM=4.621E-01  e=3.711E-01  Homo sapiens

Mean predicted aligned error: 6.01 Å

Foldseek 3Di:
DDVQLVVLVPQPFDKDKDWDPDPLTWIKIDRVVCDRVQAIAIDNDPVRRVVRRVVRSSVSSVCCVVPHPDDRDHPPPDDD

pLDDT: mean 83.51, std 10.51, range [53.62, 93.88]

Secondary structure (DSSP, 8-state):
--HHHHHHHHS-PPEEEEE---TT--EEEEETTT-TTTSEEEESSHHHHHHHHHHHHHHHHHHHHHH----PPPPTT---